Protein AF-A0A8X6HAJ0-F1 (afdb_monomer_lite)

Secondary structure (DSSP, 8-state):
---HHHHHHHHHHHHHHH---HHHHHHHHHHHHHHHHH-HHHHHHHHHHSSSGGGGGGGGGG-S-HHHHHHHHHHHHHHHHH-SS-PPPHHHHHHHHHHHHHT--TT-TTHHHHHHHHHHHTTSHHHHHHHHHTTHHHHHHHHTTS---HHHHHHHHHHHHHHHTSHHHHHHHT-

Radius of gyration: 16.77 Å; chains: 1; bounding box: 33×42×56 Å

pLDDT: mean 88.34, std 10.45, range [39.81, 97.75]

Foldseek 3Di:
DPDVLLVVLVVLLVCLQPDPDDVVLLVSLVVLLVQLVVDLVNLASSCVSDPLSLVSLVVQCVDPDLSSNLSSLSNSLSNQLSDDPDHDDLVVLLVSLLSLLVCLDPPRPCLLSSLVSLLSQLLDPSSLVSNVVSVSLVSLVVSLVDDDDPSSNVSSVSSVVSSCVDVVSVVVVVD

Structure (mmCIF, N/CA/C/O backbone):
data_AF-A0A8X6HAJ0-F1
#
_entry.id   AF-A0A8X6HAJ0-F1
#
loop_
_atom_site.group_PDB
_atom_site.id
_atom_site.type_symbol
_atom_site.label_atom_id
_atom_site.label_alt_id
_atom_site.label_comp_id
_atom_site.label_asym_id
_atom_site.label_entity_id
_atom_site.label_seq_id
_atom_site.pdbx_PDB_ins_code
_atom_site.Cartn_x
_atom_site.Cartn_y
_atom_site.Cartn_z
_atom_site.occupancy
_atom_site.B_iso_or_equiv
_atom_site.auth_seq_id
_atom_site.auth_comp_id
_atom_site.auth_asym_id
_atom_site.auth_atom_id
_atom_site.pdbx_PDB_model_num
ATOM 1 N N . MET A 1 1 ? -14.131 -1.292 32.466 1.00 39.81 1 MET A N 1
ATOM 2 C CA . MET A 1 1 ? -12.902 -0.471 32.436 1.00 39.81 1 MET A CA 1
ATOM 3 C C . MET A 1 1 ? -12.592 -0.193 30.981 1.00 39.81 1 MET A C 1
ATOM 5 O O . MET A 1 1 ? -12.490 -1.149 30.227 1.00 39.81 1 MET A O 1
ATOM 9 N N . ILE A 1 2 ? -12.541 1.072 30.564 1.00 47.91 2 ILE A N 1
ATOM 10 C CA . ILE A 1 2 ? -12.104 1.418 29.204 1.00 47.91 2 ILE A CA 1
ATOM 11 C C . ILE A 1 2 ? -10.621 1.053 29.134 1.00 47.91 2 ILE A C 1
ATOM 13 O O . ILE A 1 2 ? -9.833 1.570 29.925 1.00 47.91 2 ILE A O 1
ATOM 17 N N . ASN A 1 3 ? -10.265 0.113 28.263 1.00 60.44 3 ASN A N 1
ATOM 18 C CA . ASN A 1 3 ? -8.882 -0.292 28.077 1.00 60.44 3 ASN A CA 1
ATOM 19 C C . ASN A 1 3 ? -8.118 0.899 27.482 1.00 60.44 3 ASN A C 1
ATOM 21 O O . ASN A 1 3 ? -8.486 1.417 26.428 1.00 60.44 3 ASN A O 1
ATOM 25 N N . THR A 1 4 ? -7.103 1.395 28.184 1.00 62.09 4 THR A N 1
ATOM 26 C CA . THR A 1 4 ? -6.369 2.609 27.792 1.00 62.09 4 THR A CA 1
ATOM 27 C C . THR A 1 4 ? -5.692 2.466 26.428 1.00 62.09 4 THR A C 1
ATOM 29 O O . THR A 1 4 ? -5.569 3.461 25.718 1.00 62.09 4 THR A O 1
ATOM 32 N N . SER A 1 5 ? -5.345 1.238 26.017 1.00 63.34 5 SER A N 1
ATOM 33 C CA . SER A 1 5 ? -4.842 0.941 24.669 1.00 63.34 5 SER A CA 1
ATOM 34 C C . SER A 1 5 ? -5.844 1.302 23.575 1.00 63.34 5 SER A C 1
ATOM 36 O O . SER A 1 5 ? -5.465 1.882 22.560 1.00 63.34 5 SER A O 1
ATOM 38 N N . ASP A 1 6 ? -7.128 1.020 23.790 1.00 77.19 6 ASP A N 1
ATOM 39 C CA . ASP A 1 6 ? -8.163 1.234 22.776 1.00 77.19 6 ASP A CA 1
ATOM 40 C C . ASP A 1 6 ? -8.393 2.728 22.550 1.00 77.19 6 ASP A C 1
ATOM 42 O O . ASP A 1 6 ? -8.649 3.173 21.430 1.00 77.19 6 ASP A O 1
ATOM 46 N N . LEU A 1 7 ? -8.249 3.523 23.615 1.00 81.62 7 LEU A N 1
ATOM 47 C CA . LEU A 1 7 ? -8.327 4.975 23.536 1.00 81.62 7 LEU A CA 1
ATOM 48 C C . LEU A 1 7 ? -7.165 5.556 22.719 1.00 81.62 7 LEU A C 1
ATOM 50 O O . LEU A 1 7 ? -7.386 6.474 21.928 1.00 81.62 7 LEU A O 1
ATOM 54 N N . SER A 1 8 ? -5.951 5.012 22.855 1.00 85.19 8 SER A N 1
ATOM 55 C CA . SER A 1 8 ? -4.792 5.445 22.067 1.00 85.19 8 SER A CA 1
ATOM 56 C C . SER A 1 8 ? -5.015 5.239 20.564 1.00 85.19 8 SER A C 1
ATOM 58 O O . SER A 1 8 ? -4.842 6.183 19.794 1.00 85.19 8 SER A O 1
ATOM 60 N N . TYR A 1 9 ? -5.485 4.062 20.136 1.00 87.56 9 TYR A N 1
ATOM 61 C CA . TYR A 1 9 ? -5.743 3.786 18.713 1.00 87.56 9 TYR A CA 1
ATOM 62 C C . TYR A 1 9 ? -6.893 4.624 18.139 1.00 87.56 9 TYR A C 1
ATOM 64 O O . TYR A 1 9 ? -6.788 5.151 17.030 1.00 87.56 9 TYR A O 1
ATOM 72 N N . LYS A 1 10 ? -7.964 4.839 18.913 1.00 87.25 10 LYS A N 1
ATOM 73 C CA . LYS A 1 10 ? -9.062 5.740 18.516 1.00 87.25 10 LYS A CA 1
ATOM 74 C C . LYS A 1 10 ? -8.599 7.191 18.387 1.00 87.25 10 LYS A C 1
ATOM 76 O O . LYS A 1 10 ? -9.029 7.898 17.477 1.00 87.25 10 LYS A O 1
ATOM 81 N N . THR A 1 11 ? -7.693 7.624 19.262 1.00 87.88 11 THR A N 1
ATOM 82 C CA . THR A 1 11 ? -7.093 8.963 19.194 1.00 87.88 11 THR A CA 1
ATOM 83 C C . THR A 1 11 ? -6.233 9.110 17.943 1.00 87.88 11 THR A C 1
ATOM 85 O O . THR A 1 11 ? -6.365 10.116 17.254 1.00 87.88 11 THR A O 1
ATOM 88 N N . ILE A 1 12 ? -5.429 8.098 17.592 1.00 87.81 12 ILE A N 1
ATOM 89 C CA . ILE A 1 12 ? -4.643 8.085 16.347 1.00 87.81 12 ILE A CA 1
ATOM 90 C C . ILE A 1 12 ? -5.546 8.333 15.135 1.00 87.81 12 ILE A C 1
ATOM 92 O O . ILE A 1 12 ? -5.283 9.244 14.352 1.00 87.81 12 ILE A O 1
ATOM 96 N N . VAL A 1 13 ? -6.647 7.586 15.015 1.00 88.00 13 VAL A N 1
ATOM 97 C CA . VAL A 1 13 ? -7.611 7.765 13.916 1.00 88.00 13 VAL A CA 1
ATOM 98 C C . VAL A 1 13 ? -8.180 9.179 13.903 1.00 88.00 13 VAL A C 1
ATOM 100 O O . VAL A 1 13 ? -8.245 9.811 12.849 1.00 88.00 13 VAL A O 1
ATOM 103 N N . LYS A 1 14 ? -8.553 9.707 15.074 1.00 87.38 14 LYS A N 1
ATOM 104 C CA . LYS A 1 14 ? -9.129 11.048 15.166 1.00 87.38 14 LYS A CA 1
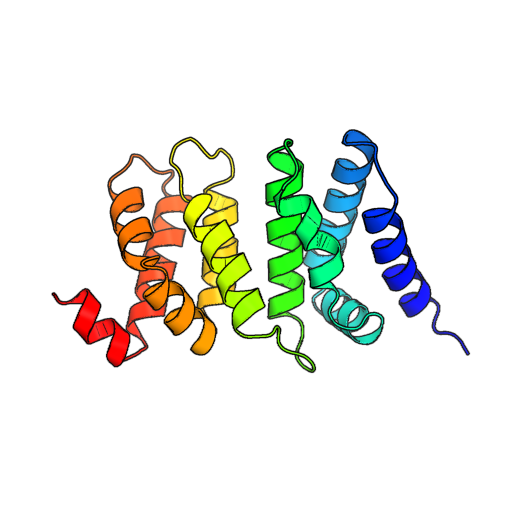ATOM 105 C C . LYS A 1 14 ? -8.137 12.139 14.764 1.00 87.38 14 LYS A C 1
ATOM 107 O O . LYS A 1 14 ? -8.524 13.075 14.073 1.00 87.38 14 LYS A O 1
ATOM 112 N N . VAL A 1 15 ? -6.873 12.010 15.163 1.00 86.56 15 VAL A N 1
ATOM 113 C CA . VAL A 1 15 ? -5.798 12.940 14.793 1.00 86.56 15 VAL A CA 1
ATOM 114 C C . VAL A 1 15 ? -5.601 12.936 13.278 1.00 86.56 15 VAL A C 1
ATOM 116 O O . VAL A 1 15 ? -5.640 13.994 12.663 1.00 86.56 15 VAL A O 1
ATOM 119 N N . ILE A 1 16 ? -5.509 11.765 12.648 1.00 87.62 16 ILE A N 1
ATOM 120 C CA . ILE A 1 16 ? -5.307 11.645 11.191 1.00 87.62 16 ILE A CA 1
ATOM 121 C C . ILE A 1 16 ? -6.455 12.262 10.382 1.00 87.62 16 ILE A C 1
ATOM 123 O O . ILE A 1 16 ? -6.239 12.812 9.303 1.00 87.62 16 ILE A O 1
ATOM 127 N N . GLN A 1 17 ? -7.678 12.185 10.902 1.00 84.94 17 GLN A N 1
ATOM 128 C CA . GLN A 1 17 ? -8.855 12.783 10.271 1.00 84.94 17 GLN A CA 1
ATOM 129 C C . GLN A 1 17 ? -8.941 14.305 10.454 1.00 84.94 17 GLN A C 1
ATOM 131 O O . GLN A 1 17 ? -9.681 14.956 9.719 1.00 84.94 17 GLN A O 1
ATOM 136 N N . CYS A 1 18 ? -8.250 14.873 11.446 1.00 81.69 18 CYS A N 1
ATOM 137 C CA . CYS A 1 18 ? -8.379 16.284 11.820 1.00 81.69 18 CYS A CA 1
ATOM 138 C C . CYS A 1 18 ? -7.131 17.129 11.531 1.00 81.69 18 CYS A C 1
ATOM 140 O O . CYS A 1 18 ? -7.244 18.350 11.460 1.00 81.69 18 CYS A O 1
ATOM 142 N N . VAL A 1 19 ? -5.951 16.522 11.393 1.00 78.88 19 VAL A N 1
ATOM 143 C CA . VAL A 1 19 ? -4.711 17.254 11.108 1.00 78.88 19 VAL A CA 1
ATOM 144 C C . VAL A 1 19 ? -4.704 17.709 9.650 1.00 78.88 19 VAL A C 1
ATOM 146 O O . VAL A 1 19 ? -4.745 16.896 8.731 1.00 78.88 19 VAL A O 1
ATOM 149 N N . CYS A 1 20 ? -4.619 19.025 9.454 1.00 69.19 20 CYS A N 1
ATOM 150 C CA . CYS A 1 20 ? -4.573 19.657 8.132 1.00 69.19 20 CYS A CA 1
ATOM 151 C C . CYS A 1 20 ? -3.160 20.082 7.706 1.00 69.19 20 CYS A C 1
ATOM 153 O O . CYS A 1 20 ? -2.970 20.480 6.559 1.00 69.19 20 CYS A O 1
ATOM 155 N N . VAL A 1 21 ? -2.183 20.048 8.619 1.00 81.75 21 VAL A N 1
ATOM 156 C CA . VAL A 1 21 ? -0.822 20.525 8.352 1.00 81.75 21 VAL A CA 1
ATOM 157 C C . VAL A 1 21 ? 0.077 19.348 7.964 1.00 81.75 21 VAL A C 1
ATOM 159 O O . VAL A 1 21 ? 0.084 18.306 8.622 1.00 81.75 21 VAL A O 1
ATOM 162 N N . VAL A 1 22 ? 0.778 19.494 6.835 1.00 79.62 22 VAL A N 1
ATOM 163 C CA . VAL A 1 22 ? 1.475 18.384 6.164 1.00 79.62 22 VAL A CA 1
ATOM 164 C C . VAL A 1 22 ? 2.685 17.894 6.965 1.00 79.62 22 VAL A C 1
ATOM 166 O O . VAL A 1 22 ? 2.888 16.695 7.095 1.00 79.62 22 VAL A O 1
ATOM 169 N N . GLN A 1 23 ? 3.482 18.781 7.553 1.00 84.38 23 GLN A N 1
ATOM 170 C CA . GLN A 1 23 ? 4.689 18.362 8.272 1.00 84.38 23 GLN A CA 1
ATOM 171 C C . GLN A 1 23 ? 4.356 17.535 9.529 1.00 84.38 23 GLN A C 1
ATOM 173 O O . GLN A 1 23 ? 5.009 16.542 9.846 1.00 84.38 23 GLN A O 1
ATOM 178 N N . GLU A 1 24 ? 3.295 17.916 10.229 1.00 86.19 24 GLU A N 1
ATOM 179 C CA . GLU A 1 24 ? 2.789 17.255 11.423 1.00 86.19 24 GLU A CA 1
ATOM 180 C C . GLU A 1 24 ? 2.211 15.887 11.070 1.00 86.19 24 GLU A C 1
ATOM 182 O O . GLU A 1 24 ? 2.437 14.921 11.803 1.00 86.19 24 GLU A O 1
ATOM 187 N N . ILE A 1 25 ? 1.513 15.772 9.931 1.00 89.50 25 ILE A N 1
ATOM 188 C CA . ILE A 1 25 ? 1.003 14.473 9.490 1.00 89.50 25 ILE A CA 1
ATOM 189 C C . ILE A 1 25 ? 2.139 13.535 9.080 1.00 89.50 25 ILE A C 1
ATOM 191 O O . ILE A 1 25 ? 2.086 12.360 9.427 1.00 89.50 25 ILE A O 1
ATOM 195 N N . GLU A 1 26 ? 3.197 14.025 8.428 1.00 91.56 26 GLU A N 1
ATOM 196 C CA . GLU A 1 26 ? 4.373 13.213 8.084 1.00 91.56 26 GLU A CA 1
ATOM 197 C C . GLU A 1 26 ? 5.012 12.583 9.322 1.00 91.56 26 GLU A C 1
ATOM 199 O O . GLU A 1 26 ? 5.175 11.364 9.387 1.00 91.56 26 GLU A O 1
ATOM 204 N N . GLN A 1 27 ? 5.331 13.404 10.326 1.00 90.94 27 GLN A N 1
ATOM 205 C CA . GLN A 1 27 ? 5.952 12.939 11.568 1.00 90.94 27 GLN A CA 1
ATOM 206 C C . GLN A 1 27 ? 5.051 11.947 12.307 1.00 90.94 27 GLN A C 1
ATOM 208 O O . GLN A 1 27 ? 5.521 10.930 12.822 1.00 90.94 27 GLN A O 1
ATOM 213 N N . PHE A 1 28 ? 3.744 12.214 12.323 1.00 92.19 28 PHE A N 1
ATOM 214 C CA . PHE A 1 28 ? 2.782 11.327 12.958 1.00 92.19 28 PHE A CA 1
ATOM 215 C C . PHE A 1 28 ? 2.680 9.978 12.239 1.00 92.19 28 PHE A C 1
ATOM 217 O O . PHE A 1 28 ? 2.656 8.931 12.885 1.00 92.19 28 PHE A O 1
ATOM 224 N N . LEU A 1 29 ? 2.678 9.979 10.904 1.00 93.94 29 LEU A N 1
ATOM 225 C CA . LEU A 1 29 ? 2.655 8.754 10.110 1.00 93.94 29 LEU A CA 1
ATOM 226 C C . LEU A 1 29 ? 3.934 7.934 10.281 1.00 93.94 29 LEU A C 1
ATOM 228 O O . LEU A 1 29 ? 3.840 6.712 10.344 1.00 93.94 29 LEU A O 1
ATOM 232 N N . VAL A 1 30 ? 5.102 8.571 10.418 1.00 94.25 30 VAL A N 1
ATOM 233 C CA . VAL A 1 30 ? 6.356 7.869 10.752 1.00 94.25 30 VAL A CA 1
ATOM 234 C C . VAL A 1 30 ? 6.222 7.141 12.082 1.00 94.25 30 VAL A C 1
ATOM 236 O O . VAL A 1 30 ? 6.440 5.933 12.139 1.00 94.25 30 VAL A O 1
ATOM 239 N N . LEU A 1 31 ? 5.755 7.837 13.121 1.00 92.62 31 LEU A N 1
ATOM 240 C CA . LEU A 1 31 ? 5.567 7.235 14.438 1.00 92.62 31 LEU A CA 1
ATOM 241 C C . LEU A 1 31 ? 4.603 6.040 14.396 1.00 92.62 31 LEU A C 1
ATOM 243 O O . LEU A 1 31 ? 4.862 5.010 15.023 1.00 92.62 31 LEU A O 1
ATOM 247 N N . ILE A 1 32 ? 3.496 6.156 13.657 1.00 93.06 32 ILE A N 1
ATOM 248 C CA . ILE A 1 32 ? 2.540 5.056 13.485 1.00 93.06 32 ILE A CA 1
ATOM 249 C C . ILE A 1 32 ? 3.184 3.898 12.726 1.00 93.06 32 ILE A C 1
ATOM 251 O O . ILE A 1 32 ? 3.061 2.749 13.150 1.00 93.06 32 ILE A O 1
ATOM 255 N N . ASP A 1 33 ? 3.854 4.172 11.606 1.00 94.75 33 ASP A N 1
ATOM 256 C CA . ASP A 1 33 ? 4.451 3.138 10.768 1.00 94.75 33 ASP A CA 1
ATOM 257 C C . ASP A 1 33 ? 5.517 2.340 11.528 1.00 94.75 33 ASP A C 1
ATOM 259 O O . ASP A 1 33 ? 5.513 1.106 11.445 1.00 94.75 33 ASP A O 1
ATOM 263 N N . ASP A 1 34 ? 6.358 3.016 12.312 1.00 93.06 34 ASP A N 1
ATOM 264 C CA . ASP A 1 34 ? 7.371 2.403 13.175 1.00 93.06 34 ASP A CA 1
ATOM 265 C C . ASP A 1 34 ? 6.713 1.588 14.290 1.00 93.06 34 ASP A C 1
ATOM 267 O O . ASP A 1 34 ? 6.995 0.397 14.441 1.00 93.06 34 ASP A O 1
ATOM 271 N N . THR A 1 35 ? 5.726 2.171 14.981 1.00 91.12 35 THR A N 1
ATOM 272 C CA . THR A 1 35 ? 4.956 1.487 16.032 1.00 91.12 35 THR A CA 1
ATOM 273 C C . THR A 1 35 ? 4.342 0.185 15.520 1.00 91.12 35 THR A C 1
ATOM 275 O O . THR A 1 35 ? 4.397 -0.832 16.207 1.00 91.12 35 THR A O 1
ATOM 278 N N . LEU A 1 36 ? 3.773 0.188 14.312 1.00 90.56 36 LEU A N 1
ATOM 279 C CA . LEU A 1 36 ? 3.186 -1.004 13.694 1.00 90.56 36 LEU A CA 1
ATOM 280 C C . LEU A 1 36 ? 4.232 -1.975 13.124 1.00 90.56 36 LEU A C 1
ATOM 282 O O . LEU A 1 36 ? 3.912 -3.142 12.909 1.00 90.56 36 LEU A O 1
ATOM 286 N N . SER A 1 37 ? 5.456 -1.515 12.849 1.00 88.69 37 SER A N 1
ATOM 287 C CA . SER A 1 37 ? 6.555 -2.369 12.370 1.00 88.69 37 SER A CA 1
ATOM 288 C C . SER A 1 37 ? 7.201 -3.176 13.490 1.00 88.69 37 SER A C 1
ATOM 290 O O . SER A 1 37 ? 7.643 -4.295 13.245 1.00 88.69 37 SER A O 1
ATOM 292 N N . GLU A 1 38 ? 7.273 -2.612 14.696 1.00 85.50 38 GLU A N 1
ATOM 293 C CA . GLU A 1 38 ? 7.951 -3.230 15.840 1.00 85.50 38 GLU A CA 1
ATOM 294 C C . GLU A 1 38 ? 7.265 -4.507 16.337 1.00 85.50 38 GLU A C 1
ATOM 296 O O . GLU A 1 38 ? 7.941 -5.453 16.734 1.00 85.50 38 GLU A O 1
ATOM 301 N N . ASP A 1 39 ? 5.928 -4.535 16.350 1.00 81.25 39 ASP A N 1
ATOM 302 C CA . ASP A 1 39 ? 5.167 -5.617 16.974 1.00 81.25 39 ASP A CA 1
ATOM 303 C C . ASP A 1 39 ? 3.852 -5.895 16.232 1.00 81.25 39 ASP A C 1
ATOM 305 O O . ASP A 1 39 ? 2.942 -5.063 16.184 1.00 81.25 39 ASP A O 1
ATOM 309 N N . LEU A 1 40 ? 3.719 -7.121 15.712 1.00 81.19 40 LEU A N 1
ATOM 310 C CA . LEU A 1 40 ? 2.484 -7.612 15.089 1.00 81.19 40 LEU A CA 1
ATOM 311 C C . LEU A 1 40 ? 1.293 -7.572 16.061 1.00 81.19 40 LEU A C 1
ATOM 313 O O . LEU A 1 40 ? 0.156 -7.376 15.632 1.00 81.19 40 LEU A O 1
ATOM 317 N N . GLY A 1 41 ? 1.540 -7.706 17.366 1.00 86.00 41 GLY A N 1
ATOM 318 C CA . GLY A 1 41 ? 0.538 -7.552 18.416 1.00 86.00 41 GLY A CA 1
ATOM 319 C C . GLY A 1 41 ? -0.078 -6.154 18.460 1.00 86.00 41 GLY A C 1
ATOM 320 O O . GLY A 1 41 ? -1.263 -6.023 18.763 1.00 86.00 41 GLY A O 1
ATOM 321 N N . LYS A 1 42 ? 0.667 -5.102 18.093 1.00 86.31 42 LYS A N 1
ATOM 322 C CA . LYS A 1 42 ? 0.131 -3.733 18.010 1.00 86.31 42 LYS A CA 1
ATOM 323 C C . LYS A 1 42 ? -0.818 -3.565 16.827 1.00 86.31 42 LYS A C 1
ATOM 325 O O . LYS A 1 42 ? -1.802 -2.843 16.955 1.00 86.31 42 LYS A O 1
ATOM 330 N N . VAL A 1 43 ? -0.561 -4.252 15.712 1.00 87.62 43 VAL A N 1
ATOM 331 C CA . VAL A 1 43 ? -1.486 -4.278 14.569 1.00 87.62 43 VAL A CA 1
ATOM 332 C C . VAL A 1 43 ? -2.804 -4.930 14.983 1.00 87.62 43 VAL A C 1
ATOM 334 O O . VAL A 1 43 ? -3.862 -4.355 14.752 1.00 87.62 43 VAL A O 1
ATOM 337 N N . LEU A 1 44 ? -2.739 -6.075 15.672 1.00 86.56 44 LEU A N 1
ATOM 338 C CA . LEU A 1 44 ? -3.929 -6.770 16.174 1.00 86.56 44 LEU A CA 1
ATOM 339 C C . LEU A 1 44 ? -4.741 -5.887 17.132 1.00 86.56 44 LEU A C 1
ATOM 341 O O . LEU A 1 44 ? -5.931 -5.683 16.907 1.00 86.56 44 LEU A O 1
ATOM 345 N N . LYS A 1 45 ? -4.088 -5.271 18.123 1.00 88.31 45 LYS A N 1
ATOM 346 C CA . LYS A 1 45 ? -4.748 -4.353 19.066 1.00 88.31 45 LYS A CA 1
ATOM 347 C C . LYS A 1 45 ? -5.390 -3.148 18.378 1.00 88.31 45 LYS A C 1
ATOM 349 O O . LYS A 1 45 ? -6.472 -2.729 18.774 1.00 88.31 45 LYS A O 1
ATOM 354 N N . PHE A 1 46 ? -4.760 -2.602 17.334 1.00 88.06 46 PHE A N 1
ATOM 355 C CA . PHE A 1 46 ? -5.373 -1.534 16.539 1.00 88.06 46 PHE A CA 1
ATOM 356 C C . PHE A 1 46 ? -6.688 -2.032 15.924 1.00 88.06 46 PHE A C 1
ATOM 358 O O . PHE A 1 46 ? -7.724 -1.389 16.072 1.00 88.06 46 PHE A O 1
ATOM 365 N N . THR A 1 47 ? -6.662 -3.204 15.288 1.00 85.50 47 THR A N 1
ATOM 366 C CA . THR A 1 47 ? -7.832 -3.781 14.606 1.00 85.50 47 THR A CA 1
ATOM 367 C C . THR A 1 47 ? -8.944 -4.236 15.554 1.00 85.50 47 THR A C 1
ATOM 369 O O . THR A 1 47 ? -10.092 -4.337 15.139 1.00 85.50 47 THR A O 1
ATOM 372 N N . GLU A 1 48 ? -8.625 -4.488 16.824 1.00 87.19 48 GLU A N 1
ATOM 373 C CA . GLU A 1 48 ? -9.611 -4.735 17.884 1.00 87.19 48 GLU A CA 1
ATOM 374 C C . GLU A 1 48 ? -10.243 -3.428 18.387 1.00 87.19 48 GLU A C 1
ATOM 376 O O . GLU A 1 48 ? -11.436 -3.382 18.682 1.00 87.19 48 GLU A O 1
ATOM 381 N N . ALA A 1 49 ? -9.457 -2.352 18.470 1.00 88.25 49 ALA A N 1
ATOM 382 C CA . ALA A 1 49 ? -9.904 -1.067 18.999 1.00 88.25 49 ALA A CA 1
ATOM 383 C C . ALA A 1 49 ? -10.724 -0.232 18.001 1.00 88.25 49 ALA A C 1
ATOM 385 O O . ALA A 1 49 ? -11.561 0.578 18.416 1.00 88.25 49 ALA A O 1
ATOM 386 N N . VAL A 1 50 ? -10.458 -0.380 16.702 1.00 88.56 50 VAL A N 1
ATOM 387 C CA . VAL A 1 50 ? -11.082 0.391 15.622 1.00 88.56 50 VAL A CA 1
ATOM 388 C C . VAL A 1 50 ? -11.573 -0.569 14.546 1.00 88.56 50 VAL A C 1
ATOM 3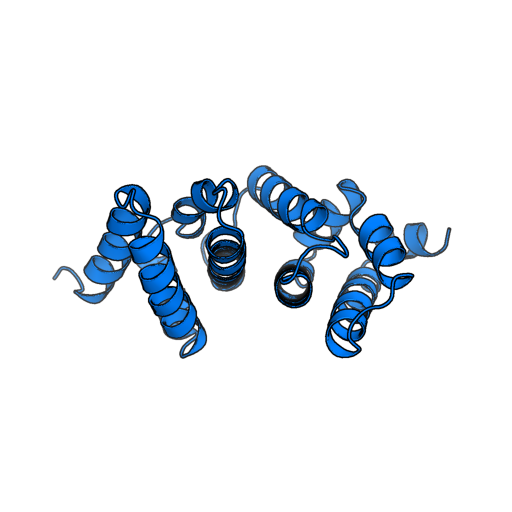90 O O . VAL A 1 50 ? -10.790 -1.341 14.001 1.00 88.56 50 VAL A O 1
ATOM 393 N N . GLU A 1 51 ? -12.856 -0.472 14.209 1.00 85.81 51 GLU A N 1
ATOM 394 C CA . GLU A 1 51 ? -13.447 -1.184 13.077 1.00 85.81 51 GLU A CA 1
ATOM 395 C C . GLU A 1 51 ? -12.916 -0.586 11.761 1.00 85.81 51 GLU A C 1
ATOM 397 O O . GLU A 1 51 ? -12.985 0.624 11.549 1.00 85.81 51 GLU A O 1
ATOM 402 N N . GLU A 1 52 ? -12.326 -1.429 10.908 1.00 90.62 52 GLU A N 1
ATOM 403 C CA . GLU A 1 52 ? -11.768 -1.057 9.594 1.00 90.62 52 GLU A CA 1
ATOM 404 C C . GLU A 1 52 ? -10.736 0.100 9.620 1.00 90.62 52 GLU A C 1
ATOM 406 O O . GLU A 1 52 ? -10.877 1.106 8.914 1.00 90.62 52 GLU A O 1
ATOM 411 N N . PRO A 1 53 ? -9.635 -0.023 10.388 1.00 91.62 53 PRO A N 1
ATOM 412 C CA . PRO A 1 53 ? -8.728 1.092 10.676 1.00 91.62 53 PRO A CA 1
ATOM 413 C C . PRO A 1 53 ? -8.002 1.647 9.445 1.00 91.62 53 PRO A C 1
ATOM 415 O O . PRO A 1 53 ? -7.592 2.806 9.442 1.00 91.62 53 PRO A O 1
ATOM 418 N N . TRP A 1 54 ? -7.855 0.853 8.380 1.00 93.12 54 TRP A N 1
ATOM 419 C CA . TRP A 1 54 ? -7.225 1.284 7.129 1.00 93.12 54 TRP A CA 1
ATOM 420 C C . TRP A 1 54 ? -7.988 2.420 6.437 1.00 93.12 54 TRP A C 1
ATOM 422 O O . TRP A 1 54 ? -7.366 3.262 5.788 1.00 93.12 54 TRP A O 1
ATOM 432 N N . LYS A 1 55 ? -9.316 2.502 6.614 1.00 92.75 55 LYS A N 1
ATOM 433 C CA . LYS A 1 55 ? -10.156 3.539 5.991 1.00 92.75 55 LYS A CA 1
ATOM 434 C C . LYS A 1 55 ? -9.764 4.942 6.424 1.00 92.75 55 LYS A C 1
ATOM 436 O O . LYS A 1 55 ? -9.844 5.874 5.627 1.00 92.75 55 LYS A O 1
ATOM 441 N N . ALA A 1 56 ? -9.280 5.079 7.659 1.00 92.81 56 ALA A N 1
ATOM 442 C CA . ALA A 1 56 ? -8.825 6.347 8.213 1.00 92.81 56 ALA A CA 1
ATOM 443 C C . ALA A 1 56 ? -7.642 6.961 7.449 1.00 92.81 56 ALA A C 1
ATOM 445 O O . ALA A 1 56 ? -7.358 8.133 7.649 1.00 92.81 56 ALA A O 1
ATOM 446 N N . PHE A 1 57 ? -6.958 6.195 6.595 1.00 94.31 57 PHE A N 1
ATOM 447 C CA . PHE A 1 57 ? -5.777 6.638 5.857 1.00 94.31 57 PHE A CA 1
ATOM 448 C C . PHE A 1 57 ? -6.049 6.837 4.358 1.00 94.31 57 PHE A C 1
ATOM 450 O O . PHE A 1 57 ? -5.187 7.352 3.650 1.00 94.31 57 PHE A O 1
ATOM 457 N N . TYR A 1 58 ? -7.220 6.452 3.833 1.00 93.75 58 TYR A N 1
ATOM 458 C CA . TYR A 1 58 ? -7.467 6.488 2.385 1.00 93.75 58 TYR A CA 1
ATOM 459 C C . TYR A 1 58 ? -7.465 7.894 1.786 1.00 93.75 58 TYR A C 1
ATOM 461 O O . TYR A 1 58 ? -7.031 8.062 0.646 1.00 93.75 58 TYR A O 1
ATOM 469 N N . HIS A 1 59 ? -7.889 8.922 2.527 1.00 92.12 59 HIS A N 1
ATOM 470 C CA . HIS A 1 59 ? -7.807 10.301 2.030 1.00 92.12 59 HIS A CA 1
ATOM 471 C C . HIS A 1 59 ? -6.359 10.757 1.829 1.00 92.12 59 HIS A C 1
ATOM 473 O O . HIS A 1 59 ? -6.099 11.577 0.950 1.00 92.12 59 HIS A O 1
ATOM 479 N N . LEU A 1 60 ? -5.409 10.186 2.576 1.00 93.81 60 LEU A N 1
ATOM 480 C CA . LEU A 1 60 ? -3.988 10.515 2.470 1.00 93.81 60 LEU A CA 1
ATOM 481 C C . LEU A 1 60 ? -3.352 9.998 1.181 1.00 93.81 60 LEU A C 1
ATOM 483 O O . LEU A 1 60 ? -2.381 10.587 0.721 1.00 93.81 60 LEU A O 1
ATOM 487 N N . LEU A 1 61 ? -3.933 8.976 0.542 1.00 94.12 61 LEU A N 1
ATOM 488 C CA . LEU A 1 61 ? -3.507 8.506 -0.783 1.00 94.12 61 LEU A CA 1
ATOM 489 C C . LEU A 1 61 ? -3.729 9.551 -1.888 1.00 94.12 61 LEU A C 1
ATOM 491 O O . LEU A 1 61 ? -3.169 9.429 -2.971 1.00 94.12 61 LEU A O 1
ATOM 495 N N . ARG A 1 62 ? -4.538 10.585 -1.626 1.00 90.81 62 ARG A N 1
ATOM 496 C CA . ARG A 1 62 ? -4.779 11.711 -2.544 1.00 90.81 62 ARG A CA 1
ATOM 497 C C . ARG A 1 62 ? -3.987 12.965 -2.167 1.00 90.81 62 ARG A C 1
ATOM 499 O O . ARG A 1 62 ? -4.181 14.011 -2.780 1.00 90.81 62 ARG A O 1
ATOM 506 N N . CYS A 1 63 ? -3.131 12.889 -1.146 1.00 90.06 63 CYS A N 1
ATOM 507 C CA . CYS A 1 63 ? -2.299 14.014 -0.735 1.00 90.06 63 CYS A CA 1
ATOM 508 C C . CYS A 1 63 ? -1.315 14.386 -1.856 1.00 90.06 63 CYS A C 1
ATOM 510 O O . CYS A 1 63 ? -0.770 13.507 -2.521 1.00 90.06 63 CYS A O 1
ATOM 512 N N . SER A 1 64 ? -1.048 15.678 -2.056 1.00 88.12 64 SER A N 1
ATOM 513 C CA . SER A 1 64 ? -0.037 16.136 -3.022 1.00 88.12 64 SER A CA 1
ATOM 514 C C . SER A 1 64 ? 1.378 15.706 -2.628 1.00 88.12 64 SER A C 1
ATOM 516 O O . SER A 1 64 ? 2.221 15.488 -3.493 1.00 88.12 64 SER A O 1
ATOM 518 N N . ASN A 1 65 ? 1.621 15.530 -1.331 1.00 92.31 65 ASN A N 1
ATOM 519 C CA . ASN A 1 65 ? 2.906 15.115 -0.800 1.00 92.31 65 ASN A CA 1
ATOM 520 C C . ASN A 1 65 ? 3.138 13.606 -1.002 1.00 92.31 65 ASN A C 1
ATOM 522 O O . ASN A 1 65 ? 2.398 12.769 -0.479 1.00 92.31 65 ASN A O 1
ATOM 526 N N . GLU A 1 66 ? 4.190 13.267 -1.746 1.00 93.38 66 GLU A N 1
ATOM 527 C CA . GLU A 1 66 ? 4.517 11.888 -2.124 1.00 93.38 66 GLU A CA 1
ATOM 528 C C . GLU A 1 66 ? 4.946 11.027 -0.935 1.00 93.38 66 GLU A C 1
ATOM 530 O O . GLU A 1 66 ? 4.566 9.859 -0.841 1.00 93.38 66 GLU A O 1
ATOM 535 N N . PHE A 1 67 ? 5.677 11.614 0.017 1.00 95.06 67 PHE A N 1
ATOM 536 C CA . PHE A 1 67 ? 6.089 10.920 1.232 1.00 95.06 67 PHE A CA 1
ATOM 537 C C . PHE A 1 67 ? 4.867 10.508 2.060 1.00 95.06 67 PHE A C 1
ATOM 539 O O . PHE A 1 67 ? 4.753 9.340 2.440 1.00 95.06 67 PHE A O 1
ATOM 546 N N . VAL A 1 68 ? 3.918 11.432 2.269 1.00 94.62 68 VAL A N 1
ATOM 547 C CA . VAL A 1 68 ? 2.648 11.173 2.973 1.00 94.62 68 VAL A CA 1
ATOM 548 C C . VAL A 1 68 ? 1.861 10.060 2.289 1.00 94.62 68 VAL A C 1
ATOM 550 O O . VAL A 1 68 ? 1.417 9.126 2.965 1.00 94.62 68 VAL A O 1
ATOM 553 N N . ARG A 1 69 ? 1.707 10.117 0.959 1.00 95.38 69 ARG A N 1
ATOM 554 C CA . ARG A 1 69 ? 1.021 9.063 0.196 1.00 95.38 69 ARG A CA 1
ATOM 555 C C . ARG A 1 69 ? 1.684 7.704 0.413 1.00 95.38 69 ARG A C 1
ATOM 557 O O . ARG A 1 69 ? 1.017 6.733 0.783 1.00 95.38 69 ARG A O 1
ATOM 564 N N . ASN A 1 70 ? 3.004 7.643 0.247 1.00 96.56 70 ASN A N 1
ATOM 565 C CA . ASN A 1 70 ? 3.756 6.403 0.360 1.00 96.56 70 ASN A CA 1
ATOM 566 C C . ASN A 1 70 ? 3.695 5.805 1.775 1.00 96.56 70 ASN A C 1
ATOM 568 O O . ASN A 1 70 ? 3.392 4.619 1.925 1.00 96.56 70 ASN A O 1
ATOM 572 N N . ILE A 1 71 ? 3.946 6.592 2.825 1.00 96.25 71 ILE A N 1
ATOM 573 C CA . ILE A 1 71 ? 3.914 6.068 4.196 1.00 96.25 71 ILE A CA 1
ATOM 574 C C . ILE A 1 71 ? 2.504 5.625 4.602 1.00 96.25 71 ILE A C 1
ATOM 576 O O . ILE A 1 71 ? 2.340 4.582 5.236 1.00 96.25 71 ILE A O 1
ATOM 580 N N . SER A 1 72 ? 1.477 6.333 4.129 1.00 96.31 72 SER A N 1
ATOM 581 C CA . SER A 1 72 ? 0.082 5.931 4.326 1.00 96.31 72 SER A CA 1
ATOM 582 C C . SER A 1 72 ? -0.207 4.584 3.666 1.00 96.31 72 SER A C 1
ATOM 584 O O . SER A 1 72 ? -0.815 3.717 4.290 1.00 96.31 72 SER A O 1
ATOM 586 N N . SER A 1 73 ? 0.289 4.352 2.445 1.00 97.25 73 SER A N 1
ATOM 587 C CA . SER A 1 73 ? 0.118 3.069 1.745 1.00 97.25 73 SER A CA 1
ATOM 588 C C . SER A 1 73 ? 0.745 1.883 2.498 1.00 97.25 73 SER A C 1
ATOM 590 O O . SER A 1 73 ? 0.158 0.795 2.559 1.00 97.25 73 SER A O 1
ATOM 592 N N . ARG A 1 74 ? 1.894 2.098 3.155 1.00 96.94 74 ARG A N 1
ATOM 593 C CA . ARG A 1 74 ? 2.551 1.092 4.006 1.00 96.94 74 ARG A CA 1
ATOM 594 C C . ARG A 1 74 ? 1.692 0.750 5.218 1.00 96.94 74 ARG A C 1
ATOM 596 O O . ARG A 1 74 ? 1.483 -0.432 5.501 1.00 96.94 74 ARG A O 1
ATOM 603 N N . ILE A 1 75 ? 1.171 1.768 5.904 1.00 96.12 75 ILE A N 1
ATOM 604 C CA . ILE A 1 75 ? 0.299 1.593 7.071 1.00 96.12 75 ILE A CA 1
ATOM 605 C C . ILE A 1 75 ? -0.989 0.867 6.671 1.00 96.12 75 ILE A C 1
ATOM 607 O O . ILE A 1 75 ? -1.333 -0.138 7.291 1.00 96.12 75 ILE A O 1
ATOM 611 N N . ILE A 1 76 ? -1.650 1.303 5.594 1.00 96.12 76 ILE A N 1
ATOM 612 C CA . ILE A 1 76 ? -2.847 0.648 5.044 1.00 96.12 76 ILE A CA 1
ATOM 613 C C . ILE A 1 76 ? -2.567 -0.833 4.783 1.00 96.12 76 ILE A C 1
ATOM 615 O O . ILE A 1 76 ? -3.324 -1.690 5.233 1.00 96.12 76 ILE A O 1
ATOM 619 N N . THR A 1 77 ? -1.451 -1.152 4.124 1.00 95.75 77 THR A N 1
ATOM 620 C CA . THR A 1 77 ? -1.080 -2.541 3.826 1.00 95.75 77 THR A CA 1
ATOM 621 C C . THR A 1 77 ? -0.905 -3.374 5.097 1.00 95.75 77 THR A C 1
ATOM 623 O O . THR A 1 77 ? -1.404 -4.498 5.167 1.00 95.75 77 THR A O 1
ATOM 626 N N . LYS A 1 78 ? -0.228 -2.835 6.121 1.00 93.81 78 LYS A N 1
ATOM 627 C CA . LYS A 1 78 ? -0.048 -3.515 7.416 1.00 93.81 78 LYS A CA 1
ATOM 628 C C . LYS A 1 78 ? -1.381 -3.780 8.105 1.00 93.81 78 LYS A C 1
ATOM 630 O O . LYS A 1 78 ? -1.587 -4.883 8.600 1.00 93.81 78 LYS A O 1
ATOM 635 N N . LEU A 1 79 ? -2.281 -2.798 8.108 1.00 93.44 79 LEU A N 1
ATOM 636 C CA . LEU A 1 79 ? -3.597 -2.913 8.731 1.00 93.44 79 LEU A CA 1
ATOM 637 C C . LEU A 1 79 ? -4.477 -3.929 7.989 1.00 93.44 79 LEU A C 1
ATOM 639 O O . LEU A 1 79 ? -5.011 -4.839 8.619 1.00 93.44 79 LEU A O 1
ATOM 643 N N . ILE A 1 80 ? -4.564 -3.852 6.658 1.00 92.19 80 ILE A N 1
ATOM 644 C CA . ILE A 1 80 ? -5.334 -4.807 5.840 1.00 92.19 80 ILE A CA 1
ATOM 645 C C . ILE A 1 80 ? -4.812 -6.237 6.022 1.00 92.19 80 ILE A C 1
ATOM 647 O O . ILE A 1 80 ? -5.595 -7.177 6.171 1.00 92.19 80 ILE A O 1
ATOM 651 N N . PHE A 1 81 ? -3.489 -6.419 6.009 1.00 86.94 81 PHE A N 1
ATOM 652 C CA . PHE A 1 81 ? -2.884 -7.742 6.144 1.00 86.94 81 PHE A CA 1
ATOM 653 C C . PHE A 1 81 ? -2.993 -8.292 7.573 1.00 86.94 81 PHE A C 1
ATOM 655 O O . PHE A 1 81 ? -3.234 -9.484 7.758 1.00 86.94 81 PHE A O 1
ATOM 662 N N . GLY A 1 82 ? -2.804 -7.437 8.580 1.00 82.50 82 GLY A N 1
ATOM 663 C CA . GLY A 1 82 ? -2.820 -7.826 9.988 1.00 82.50 82 GLY A CA 1
ATOM 664 C C . GLY A 1 82 ? -4.215 -8.077 10.555 1.00 82.50 82 GLY A C 1
ATOM 665 O O . GLY A 1 82 ? -4.331 -8.777 11.560 1.00 82.50 82 GLY A O 1
ATOM 666 N N . THR A 1 83 ? -5.270 -7.572 9.908 1.00 77.56 83 THR A N 1
ATOM 667 C CA . THR A 1 83 ? -6.646 -7.820 10.349 1.00 77.56 83 THR A CA 1
ATOM 668 C C . THR A 1 83 ? -7.068 -9.252 10.026 1.00 77.56 83 THR A C 1
ATOM 670 O O . THR A 1 83 ? -7.047 -9.681 8.870 1.00 77.56 83 THR A O 1
ATOM 673 N N . LYS A 1 84 ? -7.471 -10.000 11.060 1.00 71.06 84 LYS A N 1
ATOM 674 C CA . LYS A 1 84 ? -7.957 -11.386 10.932 1.00 71.06 84 LYS A CA 1
ATOM 675 C C . LYS A 1 84 ? -9.480 -11.515 11.007 1.00 71.06 84 LYS A C 1
ATOM 677 O O . LYS A 1 84 ? -10.016 -12.488 10.492 1.00 71.06 84 LYS A O 1
ATOM 682 N N . SER A 1 85 ? -10.156 -10.566 11.652 1.00 70.31 85 SER A N 1
ATOM 683 C CA . SER A 1 85 ? -11.602 -10.592 11.915 1.00 70.31 85 SER A CA 1
ATOM 684 C C . SER A 1 85 ? -12.429 -9.955 10.798 1.00 70.31 85 SER A C 1
ATOM 686 O O . SER A 1 85 ? -13.465 -10.495 10.424 1.00 70.31 85 SER A O 1
ATOM 688 N N . VAL A 1 86 ? -11.963 -8.829 10.254 1.00 80.69 86 VAL A N 1
ATOM 689 C CA . VAL A 1 86 ? -12.653 -8.048 9.220 1.00 80.69 86 VAL A CA 1
ATOM 690 C C . VAL A 1 86 ? -11.754 -7.926 7.994 1.00 80.69 86 VAL A C 1
AT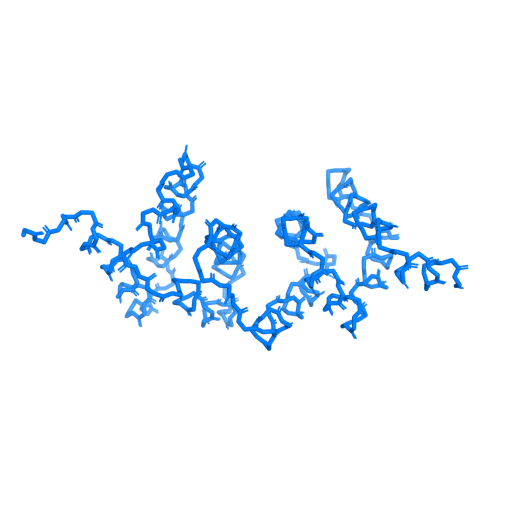OM 692 O O . VAL A 1 86 ? -10.607 -7.491 8.087 1.00 80.69 86 VAL A O 1
ATOM 695 N N . ARG A 1 87 ? -12.259 -8.333 6.831 1.00 84.94 87 ARG A N 1
ATOM 696 C CA . ARG A 1 87 ? -11.582 -8.126 5.546 1.00 84.94 87 ARG A CA 1
ATOM 697 C C . ARG A 1 87 ? -12.177 -6.894 4.856 1.00 84.94 87 ARG A C 1
ATOM 699 O O . ARG A 1 87 ? -13.386 -6.702 4.970 1.00 84.94 87 ARG A O 1
ATOM 706 N N . PRO A 1 88 ? -11.374 -6.092 4.135 1.00 90.69 88 PRO A N 1
ATOM 707 C CA . PRO A 1 88 ? -11.916 -5.019 3.311 1.00 90.69 88 PRO A CA 1
ATOM 708 C C . PRO A 1 88 ? -12.862 -5.572 2.244 1.00 90.69 88 PRO A C 1
ATOM 710 O O . PRO A 1 88 ? -12.700 -6.705 1.777 1.00 90.69 88 PRO A O 1
ATOM 713 N N . LEU A 1 89 ? -13.828 -4.756 1.831 1.00 91.94 89 LEU A N 1
ATOM 714 C CA . LEU A 1 89 ? -14.735 -5.114 0.744 1.00 91.94 89 LEU A CA 1
ATOM 715 C C . LEU A 1 89 ? -13.961 -5.249 -0.573 1.00 91.94 89 LEU A C 1
ATOM 717 O O . LEU A 1 89 ? -12.963 -4.563 -0.794 1.00 91.94 89 LEU A O 1
ATOM 721 N N . ALA A 1 90 ? -14.452 -6.082 -1.494 1.00 90.69 90 ALA A N 1
ATOM 722 C CA . ALA A 1 90 ? -13.795 -6.300 -2.787 1.00 90.69 90 ALA A CA 1
ATOM 723 C C . ALA A 1 90 ? -13.539 -4.988 -3.555 1.00 90.69 90 ALA A C 1
ATOM 725 O O . ALA A 1 90 ? -12.466 -4.807 -4.122 1.00 90.69 90 A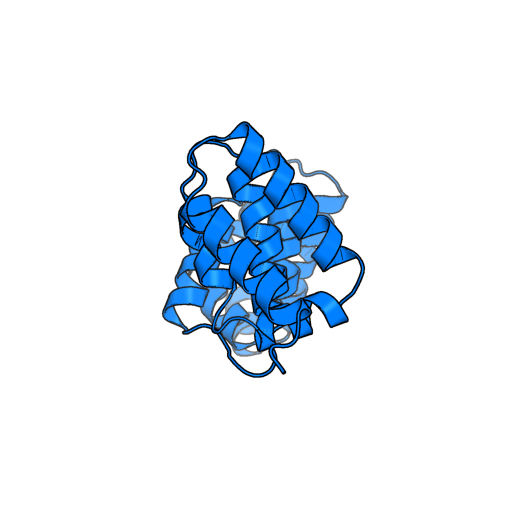LA A O 1
ATOM 726 N N . THR A 1 91 ? -14.481 -4.042 -3.503 1.00 93.62 91 THR A N 1
ATOM 727 C CA . THR A 1 91 ? -14.359 -2.714 -4.126 1.00 93.62 91 THR A CA 1
ATOM 728 C C . THR A 1 91 ? -13.261 -1.853 -3.499 1.00 93.62 91 THR A C 1
ATOM 730 O O . THR A 1 91 ? -12.609 -1.079 -4.193 1.00 93.62 91 THR A O 1
ATOM 733 N N . GLU A 1 92 ? -13.026 -1.984 -2.194 1.00 93.38 92 GLU A N 1
ATOM 734 C CA . GLU A 1 92 ? -11.987 -1.240 -1.469 1.00 93.38 92 GLU A CA 1
ATOM 735 C C . GLU A 1 92 ? -10.600 -1.808 -1.757 1.00 93.38 92 GLU A C 1
ATOM 737 O O . GLU A 1 92 ? -9.636 -1.062 -1.936 1.00 93.38 92 GLU A O 1
ATOM 742 N N . VAL A 1 93 ? -10.513 -3.137 -1.847 1.00 93.81 93 VAL A N 1
ATOM 743 C CA . VAL A 1 93 ? -9.304 -3.835 -2.285 1.00 93.81 93 VAL A CA 1
ATOM 744 C C . VAL A 1 93 ? -8.960 -3.440 -3.716 1.00 93.81 93 VAL A C 1
ATOM 746 O O . VAL A 1 93 ? -7.813 -3.094 -3.981 1.00 93.81 93 VAL A O 1
ATOM 749 N N . GLU A 1 94 ? -9.932 -3.465 -4.630 1.00 95.50 94 GLU A N 1
ATOM 750 C CA . GLU A 1 94 ? -9.732 -3.059 -6.025 1.00 95.50 94 GLU A CA 1
ATOM 751 C C . GLU A 1 94 ? -9.268 -1.606 -6.124 1.00 95.50 94 GLU A C 1
ATOM 753 O O . GLU A 1 94 ? -8.261 -1.351 -6.777 1.00 95.50 94 GLU A O 1
ATOM 758 N N . PHE A 1 95 ? -9.909 -0.682 -5.400 1.00 96.00 95 PHE A N 1
ATOM 759 C CA . PHE A 1 95 ? -9.477 0.717 -5.326 1.00 96.00 95 PHE A CA 1
ATOM 760 C C . PHE A 1 95 ? -8.017 0.851 -4.870 1.00 96.00 95 PHE A C 1
ATOM 762 O O . PHE A 1 95 ? -7.225 1.559 -5.493 1.00 96.00 95 PHE A O 1
ATOM 769 N N . PHE A 1 96 ? -7.632 0.165 -3.790 1.00 97.38 96 PHE A N 1
ATOM 770 C CA . PHE A 1 96 ? -6.274 0.282 -3.263 1.00 97.38 96 PHE A CA 1
ATOM 771 C C . PHE A 1 96 ? -5.228 -0.391 -4.165 1.00 97.38 96 PHE A C 1
ATOM 773 O O . PHE A 1 96 ? -4.125 0.127 -4.329 1.00 97.38 96 PHE A O 1
ATOM 780 N N . LEU A 1 97 ? -5.570 -1.522 -4.786 1.00 97.31 97 LEU A N 1
ATOM 781 C CA . LEU A 1 97 ? -4.716 -2.194 -5.765 1.00 97.31 97 LEU A CA 1
ATOM 782 C C . LEU A 1 97 ? -4.557 -1.382 -7.052 1.00 97.31 97 LEU A C 1
ATOM 784 O O . LEU A 1 97 ? -3.477 -1.393 -7.641 1.00 97.31 97 LEU A O 1
ATOM 788 N N . GLU A 1 98 ? -5.602 -0.680 -7.486 1.00 97.56 98 GLU A N 1
ATOM 789 C CA . GLU A 1 98 ? -5.537 0.240 -8.618 1.00 97.56 98 GLU A CA 1
ATOM 790 C C . GLU A 1 98 ? -4.618 1.421 -8.305 1.00 97.56 98 GLU A C 1
ATOM 792 O O . GLU A 1 98 ? -3.716 1.704 -9.090 1.00 97.56 98 GLU A O 1
ATOM 797 N N . TRP A 1 99 ? -4.744 2.011 -7.113 1.00 97.75 99 TRP A N 1
ATOM 798 C CA . TRP A 1 99 ? -3.821 3.047 -6.651 1.00 97.75 99 TRP A CA 1
ATOM 799 C C . TRP A 1 99 ? -2.367 2.550 -6.628 1.00 97.75 99 TRP A C 1
ATOM 801 O O . TRP A 1 99 ? -1.480 3.190 -7.187 1.00 97.75 99 TRP A O 1
ATOM 811 N N . LEU A 1 100 ? -2.113 1.362 -6.061 1.00 97.62 100 LEU A N 1
ATOM 812 C CA . LEU A 1 100 ? -0.771 0.769 -6.051 1.00 97.62 100 LEU A CA 1
ATOM 813 C C . LEU A 1 100 ? -0.240 0.508 -7.462 1.00 97.62 100 LEU A C 1
ATOM 815 O O . LEU A 1 100 ? 0.952 0.682 -7.683 1.00 97.62 100 LEU A O 1
ATOM 819 N N . LYS A 1 101 ? -1.096 0.082 -8.401 1.00 97.38 101 LYS A N 1
ATOM 820 C CA . LYS A 1 101 ? -0.738 -0.120 -9.814 1.00 97.38 101 LYS A CA 1
ATOM 821 C C . LYS A 1 101 ? -0.300 1.190 -10.467 1.00 97.38 101 LYS A C 1
ATOM 823 O O . LYS A 1 101 ? 0.654 1.178 -11.247 1.00 97.38 101 LYS A O 1
ATOM 828 N N . ASP A 1 102 ? -0.999 2.282 -10.185 1.00 96.25 102 ASP A N 1
ATOM 829 C CA . ASP A 1 102 ? -0.707 3.590 -10.773 1.00 96.25 102 ASP A CA 1
ATOM 830 C C . ASP A 1 102 ? 0.613 4.160 -10.241 1.00 96.25 102 ASP A C 1
ATOM 832 O O . ASP A 1 102 ? 1.380 4.738 -11.004 1.00 96.25 102 ASP A O 1
ATOM 836 N N . GLU A 1 103 ? 0.944 3.867 -8.983 1.00 96.50 103 GLU A N 1
ATOM 837 C CA . GLU A 1 103 ? 2.223 4.215 -8.355 1.00 96.50 103 GLU A CA 1
ATOM 838 C C . GLU A 1 103 ? 3.409 3.346 -8.830 1.00 96.50 103 GLU A C 1
ATOM 840 O O . GLU A 1 103 ? 4.554 3.618 -8.460 1.00 96.50 103 GLU A O 1
ATOM 845 N N . ILE A 1 104 ? 3.184 2.318 -9.664 1.00 96.31 104 ILE A N 1
ATOM 846 C CA . ILE A 1 104 ? 4.261 1.588 -10.358 1.00 96.31 104 ILE A CA 1
ATOM 847 C C . ILE A 1 104 ? 4.776 2.452 -11.520 1.00 96.31 104 ILE A C 1
ATOM 849 O O . ILE A 1 104 ? 4.474 2.205 -12.692 1.00 96.31 104 ILE A O 1
ATOM 853 N N . ASP A 1 105 ? 5.550 3.475 -11.196 1.00 93.88 105 ASP A N 1
ATOM 854 C CA . ASP A 1 105 ? 6.183 4.359 -12.170 1.00 93.88 105 ASP A CA 1
ATOM 855 C C . ASP A 1 105 ? 7.687 4.479 -11.911 1.00 93.88 105 ASP A C 1
ATOM 857 O O . ASP A 1 105 ? 8.136 4.409 -10.767 1.00 93.88 105 ASP A O 1
ATOM 861 N N . GLU A 1 106 ? 8.467 4.628 -12.979 1.00 91.50 106 GLU A N 1
ATOM 862 C CA . GLU A 1 106 ? 9.921 4.789 -12.895 1.00 91.50 106 GLU A CA 1
ATOM 863 C C . GLU A 1 106 ? 10.293 6.108 -12.214 1.00 91.50 106 GLU A C 1
ATOM 865 O O . GLU A 1 106 ? 11.296 6.168 -11.508 1.00 91.50 106 GLU A O 1
ATOM 870 N N . SER A 1 107 ? 9.451 7.140 -12.346 1.00 92.44 107 SER A N 1
ATOM 871 C CA . SER A 1 107 ? 9.662 8.419 -11.670 1.00 92.44 107 SER A CA 1
ATOM 872 C C . SER A 1 107 ? 9.301 8.397 -10.182 1.00 92.44 107 SER A C 1
ATOM 874 O O . SER A 1 107 ? 9.430 9.424 -9.522 1.00 92.44 107 SER A O 1
ATOM 876 N N . ASN A 1 108 ? 8.787 7.283 -9.648 1.00 93.75 108 ASN A N 1
ATOM 877 C CA . ASN A 1 108 ? 8.385 7.196 -8.249 1.00 93.75 108 ASN A CA 1
ATOM 878 C C . ASN A 1 108 ? 9.575 6.809 -7.362 1.00 93.75 108 ASN A C 1
ATOM 880 O O . ASN A 1 108 ? 9.966 5.639 -7.299 1.00 93.75 108 ASN A O 1
ATOM 884 N N . ASP A 1 109 ? 10.083 7.760 -6.578 1.00 93.62 109 ASP A N 1
ATOM 885 C CA . ASP A 1 109 ? 11.172 7.529 -5.616 1.00 93.62 109 ASP A CA 1
ATOM 886 C C . ASP A 1 109 ? 10.844 6.429 -4.585 1.00 93.62 109 ASP A C 1
ATOM 888 O O . ASP A 1 109 ? 11.731 5.784 -4.011 1.00 93.62 109 ASP A O 1
ATOM 892 N N . TYR A 1 110 ? 9.556 6.153 -4.367 1.00 95.50 110 TYR A N 1
ATOM 893 C CA . TYR A 1 110 ? 9.072 5.142 -3.436 1.00 95.50 110 TYR A CA 1
ATOM 894 C C . TYR A 1 110 ? 8.701 3.812 -4.096 1.00 95.50 110 TYR A C 1
ATOM 896 O O . TYR A 1 110 ? 8.115 2.947 -3.438 1.00 95.50 110 TYR A O 1
ATOM 904 N N . LEU A 1 111 ? 9.097 3.572 -5.348 1.00 95.50 111 LEU A N 1
ATOM 905 C CA . LEU A 1 111 ? 8.751 2.364 -6.102 1.00 95.50 111 LEU A CA 1
ATOM 906 C C . LEU A 1 111 ? 9.068 1.057 -5.348 1.00 95.50 111 LEU A C 1
ATOM 908 O O . LEU A 1 111 ? 8.288 0.102 -5.352 1.00 95.50 111 LEU A O 1
ATOM 912 N N . ARG A 1 112 ? 10.187 1.013 -4.610 1.00 94.94 112 ARG A N 1
ATOM 913 C CA . ARG A 1 112 ? 10.539 -0.134 -3.750 1.00 94.94 112 ARG A CA 1
ATOM 914 C C . ARG A 1 112 ? 9.492 -0.384 -2.659 1.00 94.94 112 ARG A C 1
ATOM 916 O O . ARG A 1 112 ? 9.220 -1.535 -2.324 1.00 94.94 112 ARG A O 1
ATOM 923 N N . SER A 1 113 ? 8.953 0.675 -2.066 1.00 95.81 113 SER A N 1
ATOM 924 C CA . SER A 1 113 ? 7.922 0.602 -1.029 1.00 95.81 113 SER A CA 1
ATOM 925 C C . SER A 1 113 ? 6.602 0.091 -1.609 1.00 95.81 113 SER A C 1
ATOM 927 O O . SER A 1 113 ? 6.014 -0.840 -1.053 1.00 95.81 113 SER A O 1
ATOM 929 N N . VAL A 1 114 ? 6.209 0.602 -2.782 1.00 97.00 114 VAL A N 1
ATOM 930 C CA . VAL A 1 114 ? 5.035 0.139 -3.543 1.00 97.00 114 VAL A CA 1
ATOM 931 C C . VAL A 1 114 ? 5.139 -1.358 -3.840 1.00 97.00 114 VAL A C 1
ATOM 933 O O . VAL A 1 114 ? 4.218 -2.119 -3.538 1.00 97.00 114 VAL A O 1
ATOM 936 N N . ALA A 1 115 ? 6.298 -1.813 -4.329 1.00 96.38 115 ALA A N 1
ATOM 937 C CA . ALA A 1 115 ? 6.544 -3.228 -4.593 1.00 96.38 115 ALA A CA 1
ATOM 938 C C . ALA A 1 115 ? 6.358 -4.088 -3.330 1.00 96.38 115 ALA A C 1
ATOM 940 O O . ALA A 1 115 ? 5.677 -5.108 -3.375 1.00 96.38 115 ALA A O 1
ATOM 941 N N . ARG A 1 116 ? 6.891 -3.663 -2.174 1.00 95.38 116 ARG A N 1
ATOM 942 C CA . ARG A 1 116 ? 6.715 -4.391 -0.900 1.00 95.38 116 ARG A CA 1
ATOM 943 C C . ARG A 1 116 ? 5.263 -4.424 -0.429 1.00 95.38 116 ARG A C 1
ATOM 945 O O . ARG A 1 116 ? 4.845 -5.428 0.150 1.00 95.38 116 ARG A O 1
ATOM 952 N N . CYS A 1 117 ? 4.504 -3.356 -0.668 1.00 96.62 117 CYS A N 1
ATOM 953 C CA . CYS A 1 117 ? 3.077 -3.332 -0.360 1.00 96.62 117 CYS A CA 1
ATOM 954 C C . CYS A 1 117 ? 2.332 -4.376 -1.202 1.00 96.62 117 CYS A C 1
ATOM 956 O O . CYS A 1 117 ? 1.633 -5.232 -0.656 1.00 96.62 117 CYS A O 1
ATOM 958 N N . LEU A 1 118 ? 2.581 -4.391 -2.516 1.00 96.38 118 LEU A N 1
ATOM 959 C CA . LEU A 1 118 ? 2.011 -5.381 -3.431 1.00 96.38 118 LEU A CA 1
ATOM 960 C C . LEU A 1 118 ? 2.368 -6.813 -3.034 1.00 96.38 118 LEU A C 1
ATOM 962 O O . LEU A 1 118 ? 1.484 -7.656 -2.945 1.00 96.38 118 LEU A O 1
ATOM 966 N N . GLN A 1 119 ? 3.626 -7.101 -2.707 1.00 94.31 119 GLN A N 1
ATOM 967 C CA . GLN A 1 119 ? 4.032 -8.442 -2.274 1.00 94.31 119 GLN A CA 1
ATOM 968 C C . GLN A 1 119 ? 3.296 -8.956 -1.042 1.00 94.31 119 GLN A C 1
ATOM 970 O O . GLN A 1 119 ? 3.103 -10.163 -0.891 1.00 94.31 119 GLN A O 1
ATOM 975 N N . ARG A 1 120 ? 2.943 -8.062 -0.115 1.00 92.81 120 ARG A N 1
ATOM 976 C CA . ARG A 1 120 ? 2.162 -8.434 1.064 1.00 92.81 120 ARG A CA 1
ATOM 977 C C . ARG A 1 120 ? 0.719 -8.736 0.697 1.00 92.81 120 ARG A C 1
ATOM 979 O O . ARG A 1 120 ? 0.187 -9.736 1.165 1.00 92.81 120 ARG A O 1
ATOM 986 N N . LEU A 1 121 ? 0.112 -7.916 -0.155 1.00 93.88 121 LEU A N 1
ATOM 987 C CA . LEU A 1 121 ? -1.281 -8.086 -0.567 1.00 93.88 121 LEU A CA 1
ATOM 988 C C . LEU A 1 121 ? -1.474 -9.298 -1.483 1.00 93.88 121 LEU A C 1
ATOM 990 O O . LEU A 1 121 ? -2.404 -10.073 -1.283 1.00 93.88 121 LEU A O 1
ATOM 994 N N . LEU A 1 122 ? -0.570 -9.517 -2.438 1.00 93.69 122 LEU A N 1
ATOM 995 C CA . LEU A 1 122 ? -0.656 -10.610 -3.410 1.00 93.69 122 LEU A CA 1
ATOM 996 C C . LEU A 1 122 ? -0.462 -12.001 -2.785 1.00 93.69 122 LEU A C 1
ATOM 998 O O . LEU A 1 122 ? -0.642 -12.997 -3.470 1.00 93.69 122 LEU A O 1
ATOM 1002 N N . GLN A 1 123 ? -0.155 -12.110 -1.491 1.00 89.69 123 GLN A N 1
ATOM 1003 C CA . GLN A 1 123 ? -0.226 -13.394 -0.781 1.00 89.69 123 GLN A CA 1
ATOM 1004 C C . GLN A 1 123 ? -1.666 -13.892 -0.588 1.00 89.69 123 GLN A C 1
ATOM 1006 O O . GLN A 1 123 ? -1.859 -15.060 -0.266 1.00 89.69 123 GLN A O 1
ATOM 1011 N N . VAL A 1 124 ? -2.669 -13.028 -0.773 1.00 90.25 124 VAL A N 1
ATOM 1012 C CA . VAL A 1 124 ? -4.091 -13.373 -0.673 1.00 90.25 124 VAL A CA 1
ATOM 1013 C C . VAL A 1 124 ? -4.663 -13.624 -2.070 1.00 90.25 124 VAL A C 1
ATOM 1015 O O . VAL A 1 124 ? -4.569 -12.772 -2.953 1.00 90.25 124 VAL A O 1
ATOM 1018 N N . ASP A 1 125 ? -5.283 -14.786 -2.270 1.00 89.44 125 ASP A N 1
ATOM 1019 C CA . ASP A 1 125 ? -5.815 -15.262 -3.558 1.00 89.44 125 ASP A CA 1
ATOM 1020 C C . ASP A 1 125 ? -6.793 -14.279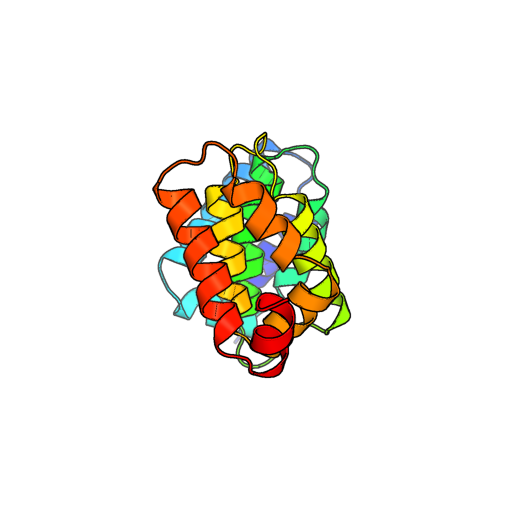 -4.202 1.00 89.44 125 ASP A C 1
ATOM 1022 O O . ASP A 1 125 ? -6.632 -13.926 -5.373 1.00 89.44 125 ASP A O 1
ATOM 1026 N N . ASP A 1 126 ? -7.743 -13.766 -3.421 1.00 90.06 126 ASP A N 1
ATOM 1027 C CA . ASP A 1 126 ? -8.737 -12.800 -3.896 1.00 90.06 126 ASP A CA 1
ATOM 1028 C C . ASP A 1 126 ? -8.078 -11.514 -4.408 1.00 90.06 126 ASP A C 1
ATOM 1030 O O . ASP A 1 126 ? -8.483 -10.946 -5.425 1.00 90.06 126 ASP A O 1
ATOM 1034 N N . TYR A 1 127 ? -7.005 -11.077 -3.742 1.00 93.25 127 TYR A N 1
ATOM 1035 C CA . TYR A 1 127 ? -6.293 -9.850 -4.094 1.00 93.25 127 TYR A CA 1
ATOM 1036 C C . TYR A 1 127 ? -5.452 -10.063 -5.356 1.00 93.25 127 TYR A C 1
ATOM 1038 O O . TYR A 1 127 ? -5.352 -9.160 -6.186 1.00 93.25 127 TYR A O 1
ATOM 1046 N N . ARG A 1 128 ? -4.914 -11.274 -5.566 1.00 92.44 128 ARG A N 1
ATOM 1047 C CA . ARG A 1 128 ? -4.257 -11.648 -6.830 1.00 92.44 128 ARG A CA 1
ATOM 1048 C C . ARG A 1 128 ? -5.225 -11.596 -8.006 1.00 92.44 128 ARG A C 1
ATOM 1050 O O . ARG A 1 128 ? -4.898 -11.021 -9.044 1.00 92.44 128 ARG A O 1
ATOM 1057 N N . LEU A 1 129 ? -6.418 -12.168 -7.843 1.00 91.31 129 LEU A N 1
ATOM 1058 C CA . LEU A 1 129 ? -7.452 -12.155 -8.879 1.00 91.31 129 LEU A CA 1
ATOM 1059 C C . LEU A 1 129 ? -7.934 -10.731 -9.181 1.00 91.31 129 LEU A C 1
ATOM 1061 O O . LEU A 1 129 ? -8.121 -10.383 -10.348 1.00 91.31 129 LEU A O 1
ATOM 1065 N N . ALA A 1 130 ? -8.105 -9.893 -8.156 1.00 93.69 130 ALA A N 1
ATOM 1066 C CA . ALA A 1 130 ? -8.418 -8.475 -8.325 1.00 93.69 130 ALA A CA 1
ATOM 1067 C C . ALA A 1 130 ? -7.309 -7.733 -9.089 1.00 93.69 130 ALA A C 1
ATOM 1069 O O . ALA A 1 130 ? -7.585 -7.082 -10.095 1.00 93.69 130 ALA A O 1
ATOM 1070 N N . PHE A 1 131 ? -6.044 -7.906 -8.697 1.00 95.19 131 PHE A N 1
ATOM 1071 C CA . PHE A 1 131 ? -4.914 -7.253 -9.358 1.00 95.19 131 PHE A CA 1
ATOM 1072 C C . PHE A 1 131 ? -4.761 -7.669 -10.830 1.00 95.19 131 PHE A C 1
ATOM 1074 O O . PHE A 1 131 ? -4.442 -6.841 -11.685 1.00 95.19 131 PHE A O 1
ATOM 1081 N N . MET A 1 132 ? -5.052 -8.933 -11.157 1.00 90.56 132 MET A N 1
ATOM 1082 C CA . MET A 1 132 ? -5.122 -9.392 -12.546 1.00 90.56 132 MET A CA 1
ATOM 1083 C C . MET A 1 132 ? -6.225 -8.665 -13.325 1.00 90.56 132 MET A C 1
ATOM 1085 O O . MET A 1 132 ? -5.976 -8.226 -14.446 1.00 90.56 132 MET A O 1
ATOM 1089 N N . ARG A 1 133 ? -7.438 -8.544 -12.766 1.00 91.56 133 ARG A N 1
ATOM 1090 C CA . ARG A 1 133 ? -8.560 -7.855 -13.432 1.00 91.56 133 ARG A CA 1
ATOM 1091 C C . ARG A 1 133 ? -8.236 -6.392 -13.744 1.00 91.56 133 ARG A C 1
ATOM 1093 O O . ARG A 1 133 ? -8.678 -5.884 -14.767 1.00 91.56 133 ARG A O 1
ATOM 1100 N N . LEU A 1 134 ? -7.398 -5.765 -12.921 1.00 94.81 134 LEU A N 1
ATOM 1101 C CA . LEU A 1 134 ? -6.894 -4.402 -13.105 1.00 94.81 134 LEU A CA 1
ATOM 1102 C C . LEU A 1 134 ? -5.714 -4.297 -14.095 1.00 94.81 134 LEU A C 1
ATOM 1104 O O . LEU A 1 134 ? -5.095 -3.239 -14.194 1.00 94.81 134 LEU A O 1
ATOM 1108 N N . ASN A 1 135 ? -5.358 -5.372 -14.811 1.00 94.12 135 ASN A N 1
ATOM 1109 C CA . ASN A 1 135 ? -4.172 -5.453 -15.679 1.00 94.12 135 ASN A CA 1
ATOM 1110 C C . ASN A 1 135 ? -2.848 -5.128 -14.954 1.00 94.12 135 ASN A C 1
ATOM 1112 O O . ASN A 1 135 ? -1.875 -4.680 -15.566 1.00 94.12 135 ASN A O 1
ATOM 1116 N N . GLY A 1 136 ? -2.787 -5.372 -13.641 1.00 93.94 136 GLY A N 1
ATOM 1117 C CA . GLY A 1 136 ? -1.614 -5.074 -12.824 1.00 93.94 136 GLY A CA 1
ATOM 1118 C C . GLY A 1 136 ? -0.383 -5.907 -13.193 1.00 93.94 136 GLY A C 1
ATOM 1119 O O . GLY A 1 136 ? 0.740 -5.413 -13.126 1.00 93.94 136 GLY A O 1
ATOM 1120 N N . ILE A 1 137 ? -0.576 -7.143 -13.667 1.00 93.25 137 ILE A N 1
ATOM 1121 C CA . ILE A 1 137 ? 0.519 -8.023 -14.113 1.00 93.25 137 ILE A CA 1
ATOM 1122 C C . ILE A 1 137 ? 1.282 -7.402 -15.287 1.00 93.25 137 ILE A C 1
ATOM 1124 O O . ILE A 1 137 ? 2.506 -7.316 -15.246 1.00 93.25 137 ILE A O 1
ATOM 1128 N N . SER A 1 138 ? 0.569 -6.888 -16.291 1.00 93.69 138 SER A N 1
ATOM 1129 C CA . SER A 1 138 ? 1.181 -6.231 -17.451 1.00 93.69 138 SER A CA 1
ATOM 1130 C C . SER A 1 138 ? 1.978 -4.988 -17.049 1.00 93.69 138 SER A C 1
ATOM 1132 O O . SER A 1 138 ? 3.043 -4.729 -17.606 1.00 93.69 138 SER A O 1
ATOM 1134 N N . LYS A 1 139 ? 1.503 -4.240 -16.044 1.00 95.88 139 LYS A N 1
ATOM 1135 C CA . LYS A 1 139 ? 2.225 -3.089 -15.481 1.00 95.88 139 LYS A CA 1
ATOM 1136 C C . LYS A 1 139 ? 3.527 -3.523 -14.790 1.00 95.88 139 LYS A C 1
ATOM 1138 O O . LYS A 1 139 ? 4.549 -2.876 -15.003 1.00 95.88 139 LYS A O 1
ATOM 1143 N N . ILE A 1 140 ? 3.520 -4.639 -14.049 1.00 95.75 140 ILE A N 1
ATOM 1144 C CA . ILE A 1 140 ? 4.737 -5.214 -13.444 1.00 95.75 140 ILE A CA 1
ATOM 1145 C C . ILE A 1 140 ? 5.727 -5.696 -14.516 1.00 95.75 140 ILE A C 1
ATOM 1147 O O . ILE A 1 140 ? 6.919 -5.417 -14.426 1.00 95.75 140 ILE A O 1
ATOM 1151 N N . VAL A 1 141 ? 5.257 -6.394 -15.552 1.00 94.94 141 VAL A N 1
ATOM 1152 C CA . VAL A 1 141 ? 6.131 -6.839 -16.651 1.00 94.94 141 VAL A CA 1
ATOM 1153 C C . VAL A 1 141 ? 6.768 -5.638 -17.351 1.00 94.94 141 VAL A C 1
ATOM 1155 O O . VAL A 1 141 ? 7.964 -5.657 -17.624 1.00 94.94 141 VAL A O 1
ATOM 1158 N N . LYS A 1 142 ? 6.001 -4.564 -17.578 1.00 95.69 142 LYS A N 1
ATOM 1159 C CA . LYS A 1 142 ? 6.511 -3.335 -18.192 1.00 95.69 142 LYS A CA 1
ATOM 1160 C C . LYS A 1 142 ? 7.582 -2.657 -17.331 1.00 95.69 142 LYS A C 1
ATOM 1162 O O . LYS A 1 142 ? 8.640 -2.342 -17.862 1.00 95.69 142 LYS A O 1
ATOM 1167 N N . ILE A 1 143 ? 7.351 -2.458 -16.027 1.00 96.06 143 ILE A N 1
ATOM 1168 C CA . ILE A 1 143 ? 8.335 -1.773 -15.164 1.00 96.06 143 ILE A CA 1
ATOM 1169 C C . ILE A 1 143 ? 9.640 -2.571 -15.025 1.00 96.06 143 ILE A C 1
ATOM 1171 O O . ILE A 1 143 ? 10.703 -1.981 -14.896 1.00 96.06 143 ILE A O 1
ATOM 1175 N N . LEU A 1 144 ? 9.586 -3.906 -15.117 1.00 95.44 144 LEU A N 1
ATOM 1176 C CA . LEU A 1 144 ? 10.773 -4.771 -15.090 1.00 95.44 144 LEU A CA 1
ATOM 1177 C C . LEU A 1 144 ? 11.687 -4.620 -16.317 1.00 95.44 144 LEU A C 1
ATOM 1179 O O . LEU A 1 144 ? 12.806 -5.127 -16.289 1.00 95.44 144 LEU A O 1
ATOM 1183 N N . THR A 1 145 ? 11.224 -3.954 -17.381 1.00 94.56 145 THR A N 1
ATOM 1184 C CA . THR A 1 145 ? 12.063 -3.606 -18.542 1.00 94.56 145 THR A CA 1
ATOM 1185 C C . THR A 1 145 ? 12.859 -2.313 -18.348 1.00 94.56 145 THR A C 1
ATOM 1187 O O . THR A 1 145 ? 13.792 -2.070 -19.111 1.00 94.56 145 THR A O 1
ATOM 1190 N N . CYS A 1 146 ? 12.508 -1.504 -17.343 1.00 92.94 146 CYS A N 1
ATOM 1191 C CA . CYS A 1 146 ? 13.224 -0.282 -16.982 1.00 92.94 146 CYS A CA 1
ATOM 1192 C C . CYS A 1 146 ? 14.463 -0.590 -16.126 1.00 92.94 146 CYS A C 1
ATOM 1194 O O . CYS A 1 146 ? 14.611 -1.693 -15.588 1.00 92.94 146 CYS A O 1
ATOM 1196 N N . ASP A 1 147 ? 15.338 0.405 -15.963 1.00 91.69 147 ASP A N 1
ATOM 1197 C CA . ASP A 1 147 ? 16.495 0.294 -15.075 1.00 91.69 147 ASP A CA 1
ATOM 1198 C C . ASP A 1 147 ? 16.058 0.448 -13.613 1.00 91.69 147 ASP A C 1
ATOM 1200 O O . ASP A 1 147 ? 15.805 1.541 -13.107 1.00 91.69 147 ASP A O 1
ATOM 1204 N N . LEU A 1 148 ? 15.902 -0.685 -12.932 1.00 92.62 148 LEU A N 1
ATOM 1205 C CA . LEU A 1 148 ? 15.468 -0.739 -11.544 1.00 92.62 148 LEU A CA 1
ATOM 1206 C C . LEU A 1 148 ? 16.636 -1.071 -10.629 1.00 92.62 148 LEU A C 1
ATOM 1208 O O . LE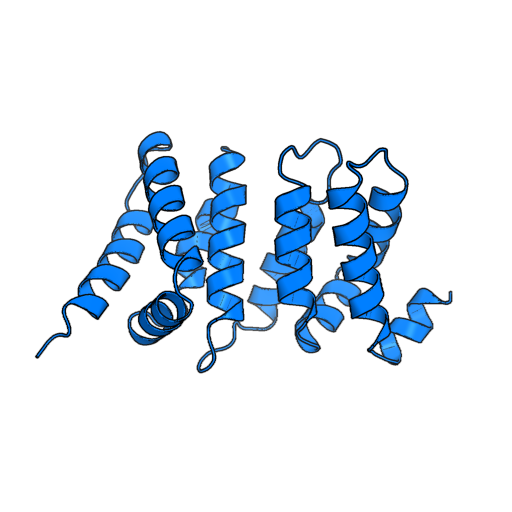U A 1 148 ? 17.483 -1.907 -10.938 1.00 92.62 148 LEU A O 1
ATOM 1212 N N . SER A 1 149 ? 16.596 -0.534 -9.405 1.00 92.62 149 SER A N 1
ATOM 1213 C CA . SER A 1 149 ? 17.482 -1.040 -8.355 1.00 92.62 149 SER A CA 1
ATOM 1214 C C . SER A 1 149 ? 17.317 -2.567 -8.215 1.00 92.62 149 SER A C 1
ATOM 1216 O O . SER A 1 149 ? 16.178 -3.057 -8.228 1.00 92.62 149 SER A O 1
ATOM 1218 N N . PRO A 1 150 ? 18.402 -3.334 -7.990 1.00 93.44 150 PRO A N 1
ATOM 1219 C CA . PRO A 1 150 ? 18.328 -4.796 -7.895 1.00 93.44 150 PRO A CA 1
ATOM 1220 C C . PRO A 1 150 ? 17.299 -5.282 -6.868 1.00 93.44 150 PRO A C 1
ATOM 1222 O O . PRO A 1 150 ? 16.614 -6.289 -7.046 1.00 93.44 150 PRO A O 1
ATOM 1225 N N . GLN A 1 151 ? 17.134 -4.517 -5.787 1.00 92.38 151 GLN A N 1
ATOM 1226 C CA . GLN A 1 151 ? 16.157 -4.815 -4.754 1.00 92.38 151 GLN A CA 1
ATOM 1227 C C . GLN A 1 151 ? 14.710 -4.636 -5.230 1.00 92.38 151 GLN A C 1
ATOM 1229 O O . GLN A 1 151 ? 13.865 -5.453 -4.862 1.00 92.38 151 GLN A O 1
ATOM 1234 N N . ALA A 1 152 ? 14.408 -3.569 -5.982 1.00 92.81 152 ALA A N 1
ATOM 1235 C CA . ALA A 1 152 ? 13.079 -3.336 -6.546 1.00 92.81 152 ALA A CA 1
ATOM 1236 C C . ALA A 1 152 ? 12.756 -4.382 -7.619 1.00 92.81 152 ALA A C 1
ATOM 1238 O O . ALA A 1 152 ? 11.678 -4.974 -7.574 1.00 92.81 152 ALA A O 1
ATOM 1239 N N . GLN A 1 153 ? 13.721 -4.690 -8.490 1.00 94.56 153 GLN A N 1
ATOM 1240 C CA . GLN A 1 153 ? 13.608 -5.756 -9.484 1.00 94.56 153 GLN A CA 1
ATOM 1241 C C . GLN A 1 153 ? 13.263 -7.096 -8.822 1.00 94.56 153 GLN A C 1
ATOM 1243 O O . GLN A 1 153 ? 12.273 -7.726 -9.189 1.00 94.56 153 GLN A O 1
ATOM 1248 N N . TYR A 1 154 ? 14.002 -7.491 -7.775 1.00 95.69 154 TYR A N 1
ATOM 1249 C CA . TYR A 1 154 ? 13.681 -8.694 -7.006 1.00 95.69 154 TYR A CA 1
ATOM 1250 C C . TYR A 1 154 ? 12.259 -8.645 -6.440 1.00 95.69 154 TYR A C 1
ATOM 1252 O O . TYR A 1 154 ? 11.535 -9.639 -6.521 1.00 95.69 154 TYR A O 1
ATOM 1260 N N . GLN A 1 155 ? 11.832 -7.503 -5.876 1.00 95.56 155 GLN A N 1
ATOM 1261 C CA . GLN A 1 155 ? 10.502 -7.445 -5.281 1.00 95.56 155 GLN A CA 1
ATOM 1262 C C . GLN A 1 155 ? 9.392 -7.666 -6.323 1.00 95.56 155 GLN A C 1
ATOM 1264 O O . GLN A 1 155 ? 8.449 -8.416 -6.064 1.00 95.56 155 GLN A O 1
ATOM 1269 N N . PHE A 1 156 ? 9.519 -7.057 -7.503 1.00 96.00 156 PHE A N 1
ATOM 1270 C CA . PHE A 1 156 ? 8.558 -7.217 -8.594 1.00 96.00 156 PHE A CA 1
ATOM 1271 C C . PHE A 1 156 ? 8.589 -8.615 -9.215 1.00 96.00 156 PHE A C 1
ATOM 1273 O O . PHE A 1 156 ? 7.526 -9.190 -9.453 1.00 96.00 156 PHE A O 1
ATOM 1280 N N . CYS A 1 157 ? 9.770 -9.211 -9.394 1.00 95.12 157 CYS A N 1
ATOM 1281 C CA . CYS A 1 157 ? 9.886 -10.613 -9.800 1.00 95.12 157 CYS A CA 1
ATOM 1282 C C . CYS A 1 157 ? 9.176 -11.543 -8.806 1.00 95.12 157 CYS A C 1
ATOM 1284 O O . CYS A 1 157 ? 8.468 -12.463 -9.209 1.00 95.12 157 CYS A O 1
ATOM 1286 N N . PHE A 1 158 ? 9.301 -11.275 -7.504 1.00 94.19 158 PHE A N 1
ATOM 1287 C CA . PHE A 1 158 ? 8.591 -12.035 -6.481 1.00 94.19 158 PHE A CA 1
ATOM 1288 C C . PHE A 1 158 ? 7.069 -11.829 -6.557 1.00 94.19 158 PHE A C 1
ATOM 1290 O O . PHE A 1 158 ? 6.331 -12.798 -6.413 1.00 94.19 158 PHE A O 1
ATOM 1297 N N . CYS A 1 159 ? 6.576 -10.616 -6.846 1.00 94.31 159 CYS A N 1
ATOM 1298 C CA . CYS A 1 159 ? 5.147 -10.401 -7.116 1.00 94.31 159 CYS A CA 1
ATOM 1299 C C . CYS A 1 159 ? 4.649 -11.284 -8.271 1.00 94.31 159 CYS A C 1
ATOM 1301 O O . CYS A 1 159 ? 3.607 -11.924 -8.133 1.00 94.31 159 CYS A O 1
ATOM 1303 N N . LEU A 1 160 ? 5.399 -11.360 -9.380 1.00 92.25 160 LEU A N 1
ATOM 1304 C CA . LEU A 1 160 ? 5.056 -12.237 -10.506 1.00 92.25 160 LEU A CA 1
ATOM 1305 C C . LEU A 1 160 ? 5.066 -13.707 -10.091 1.00 92.25 160 LEU A C 1
ATOM 1307 O O . LEU A 1 160 ? 4.104 -14.422 -10.360 1.00 92.25 160 LEU A O 1
ATOM 1311 N N . TRP A 1 161 ? 6.097 -14.150 -9.375 1.00 91.75 161 TRP A N 1
ATOM 1312 C CA . TRP A 1 161 ? 6.177 -15.520 -8.872 1.00 91.75 161 TRP A CA 1
ATOM 1313 C C . TRP A 1 161 ? 4.984 -15.880 -7.980 1.00 91.75 161 TRP A C 1
ATOM 1315 O O . TRP A 1 161 ? 4.361 -16.915 -8.181 1.00 91.75 161 TRP A O 1
ATOM 1325 N N . VAL A 1 162 ? 4.580 -15.001 -7.061 1.00 88.44 162 VAL A N 1
ATOM 1326 C CA . VAL A 1 162 ? 3.405 -15.249 -6.214 1.00 88.44 162 VAL A CA 1
ATOM 1327 C C . VAL A 1 162 ? 2.122 -15.371 -7.049 1.00 88.44 162 VAL A C 1
ATOM 1329 O O . VAL A 1 162 ? 1.217 -16.123 -6.686 1.00 88.44 162 VAL A O 1
ATOM 1332 N N . THR A 1 163 ? 2.027 -14.696 -8.195 1.00 81.81 163 THR A N 1
ATOM 1333 C CA . THR A 1 163 ? 0.854 -14.808 -9.079 1.00 81.81 163 THR A CA 1
ATOM 1334 C C . THR A 1 163 ? 0.801 -16.122 -9.866 1.00 81.81 163 THR A C 1
ATOM 1336 O O . THR A 1 163 ? -0.291 -16.543 -10.236 1.00 81.81 163 THR A O 1
ATOM 1339 N N . THR A 1 164 ? 1.918 -16.838 -10.053 1.00 81.62 164 THR A N 1
ATOM 1340 C CA . THR A 1 164 ? 1.922 -18.111 -10.806 1.00 81.62 164 THR A CA 1
ATOM 1341 C C . THR A 1 164 ? 1.263 -19.268 -10.057 1.00 81.62 164 THR A C 1
ATOM 1343 O O . THR A 1 164 ? 0.855 -20.241 -10.685 1.00 81.62 164 THR A O 1
ATOM 1346 N N . PHE A 1 165 ? 1.106 -19.162 -8.735 1.00 76.06 165 PHE A N 1
ATOM 1347 C CA . PHE A 1 165 ? 0.477 -20.195 -7.907 1.00 76.06 165 PHE A CA 1
ATOM 1348 C C . PHE A 1 165 ? -1.044 -20.316 -8.081 1.00 76.06 165 PHE A C 1
ATOM 1350 O O . PHE A 1 165 ? -1.660 -21.153 -7.427 1.00 76.06 165 PHE A O 1
ATOM 1357 N N . ASN A 1 166 ? -1.671 -19.484 -8.916 1.00 72.06 166 ASN A N 1
ATOM 1358 C CA . ASN A 1 166 ? -3.081 -19.626 -9.262 1.00 72.06 166 ASN A CA 1
ATOM 1359 C C . ASN A 1 166 ? -3.203 -20.161 -10.704 1.00 72.06 166 ASN A C 1
ATOM 1361 O O . ASN A 1 166 ? -2.803 -19.450 -11.628 1.00 72.06 166 ASN A O 1
ATOM 1365 N N . PRO A 1 167 ? -3.798 -21.353 -10.924 1.00 65.81 167 PRO A N 1
ATOM 1366 C CA . PRO A 1 167 ? -3.891 -21.977 -12.248 1.00 65.81 167 PRO A CA 1
ATOM 1367 C C . PRO A 1 167 ? -4.545 -21.091 -13.318 1.00 65.81 167 PRO A C 1
ATOM 1369 O O . PRO A 1 167 ? -4.131 -21.109 -14.475 1.00 65.81 167 PRO A O 1
ATOM 1372 N N . GLN A 1 168 ? -5.534 -20.273 -12.933 1.00 65.25 168 GLN A N 1
ATOM 1373 C CA . GLN A 1 168 ? -6.203 -19.338 -13.848 1.00 65.25 168 GLN A CA 1
ATOM 1374 C C . GLN A 1 168 ? -5.280 -18.188 -14.277 1.00 65.25 168 GLN A C 1
ATOM 1376 O O . GLN A 1 168 ? -5.422 -17.648 -15.374 1.00 65.25 168 GLN A O 1
ATOM 1381 N N . LEU A 1 169 ? -4.336 -17.802 -13.413 1.00 59.03 169 LEU A N 1
ATOM 1382 C CA . LEU A 1 169 ? -3.334 -16.778 -13.708 1.00 59.03 169 LEU A CA 1
ATOM 1383 C C . LEU A 1 169 ? -2.221 -17.343 -14.594 1.00 59.03 169 LEU A C 1
ATOM 1385 O O . LEU A 1 169 ? -1.774 -16.660 -15.514 1.00 59.03 169 LEU A O 1
ATOM 1389 N N . THR A 1 170 ? -1.817 -18.596 -14.365 1.00 60.78 170 THR A N 1
ATOM 1390 C CA . THR A 1 170 ? -0.787 -19.282 -15.156 1.00 60.78 170 THR A CA 1
ATOM 1391 C C . THR A 1 170 ? -1.149 -19.338 -16.641 1.00 60.78 170 THR A C 1
ATOM 1393 O O . THR A 1 170 ? -0.293 -19.098 -17.488 1.00 60.78 170 THR A O 1
ATOM 1396 N N . GLU A 1 171 ? -2.418 -19.592 -16.978 1.00 63.22 171 GLU A N 1
ATOM 1397 C CA . GLU A 1 171 ? -2.851 -19.679 -18.379 1.00 63.22 171 GLU A CA 1
ATOM 1398 C C . GLU A 1 171 ? -2.774 -18.329 -19.114 1.00 63.22 171 GLU A C 1
ATOM 1400 O O . GLU A 1 171 ? -2.444 -18.291 -20.298 1.00 63.22 171 GLU A O 1
ATOM 1405 N N . LYS A 1 172 ? -3.036 -17.212 -18.419 1.00 65.38 172 LYS A N 1
ATOM 1406 C CA . LYS A 1 172 ? -2.932 -15.863 -19.001 1.00 65.38 172 LYS A CA 1
ATOM 1407 C C . LYS A 1 172 ? -1.500 -15.347 -19.093 1.00 65.38 172 LYS A C 1
ATOM 1409 O O . LYS A 1 172 ? -1.221 -14.568 -19.989 1.00 65.38 172 LYS A O 1
ATOM 1414 N N . LEU A 1 173 ? -0.623 -15.750 -18.174 1.00 60.97 173 LEU A N 1
ATOM 1415 C CA . LEU A 1 173 ? 0.803 -15.398 -18.193 1.00 60.97 173 LEU A CA 1
ATOM 1416 C C . LEU A 1 173 ? 1.572 -16.096 -19.324 1.00 60.97 173 LEU A C 1
ATOM 1418 O O . LEU A 1 173 ? 2.594 -15.585 -19.764 1.00 60.97 173 LEU A O 1
ATOM 1422 N N . ASN A 1 174 ? 1.109 -17.271 -19.758 1.00 63.25 174 ASN A N 1
ATOM 1423 C CA . ASN A 1 174 ? 1.762 -18.077 -20.793 1.00 63.25 174 ASN A CA 1
ATOM 1424 C C . ASN A 1 174 ? 1.350 -17.696 -22.231 1.00 63.25 174 ASN A C 1
ATOM 1426 O O . ASN A 1 174 ? 1.754 -18.365 -23.180 1.00 63.25 174 ASN A O 1
ATOM 1430 N N . ARG A 1 175 ? 0.501 -16.676 -22.391 1.00 49.69 175 ARG A N 1
ATOM 1431 C CA . ARG A 1 175 ? 0.075 -16.125 -23.684 1.00 49.69 175 ARG A CA 1
ATOM 1432 C C . ARG A 1 175 ? 0.672 -14.740 -23.868 1.00 49.69 175 ARG A C 1
ATOM 1434 O O . ARG A 1 175 ? 1.041 -14.441 -25.021 1.00 49.69 175 ARG A O 1
#

Sequence (175 aa):
MINTSDLSYKTIVKVIQCVCVVQEIEQFLVLIDDTLSEDLGKVLKFTEAVEEPWKAFYHLLRCSNEFVRNISSRIITKLIFGTKSVRPLATEVEFFLEWLKDEIDESNDYLRSVARCLQRLLQVDDYRLAFMRLNGISKIVKILTCDLSPQAQYQFCFCLWVTTFNPQLTEKLNR

Organism: Trichonephila clavata (NCBI:txid2740835)

InterPro domains:
  IPR004908 ATPase, V1 complex, subunit H [PF03224] (22-174)
  IPR004908 ATPase, V1 complex, subunit H [PTHR10698] (8-174)
  IPR011989 Armadillo-like helical [G3DSA:1.25.10.10] (1-175)
  IPR016024 Armadillo-type fold [SSF48371] (10-174)